Protein AF-A0A659UJ56-F1 (afdb_monomer_lite)

pLDDT: mean 73.43, std 8.82, range [48.53, 87.06]

Sequence (100 aa):
IGGNMLFLWVFGDNVEDALGHIRDLIFYFLCAIAGAAFQGLIAWDSQVPLIGASGAIAGVVVAYLILYPRVKVWVLAFARIPLRIPAFIPLILWVAFQVV

Radius of gyration: 14.53 Å; chains: 1; bounding box: 41×26×33 Å

Structure (mmCIF, N/CA/C/O backbone):
data_AF-A0A659UJ56-F1
#
_entry.id   AF-A0A659UJ56-F1
#
loop_
_atom_site.group_PDB
_atom_site.id
_atom_site.type_symbol
_atom_site.label_atom_id
_atom_site.label_alt_id
_atom_site.label_comp_id
_atom_site.label_asym_id
_atom_site.label_entity_id
_atom_site.label_seq_id
_atom_site.pdbx_PDB_ins_code
_atom_site.Cartn_x
_atom_site.Cartn_y
_atom_site.Cartn_z
_atom_site.occupancy
_atom_site.B_iso_or_equiv
_atom_site.auth_seq_id
_atom_site.auth_comp_id
_atom_site.auth_asym_id
_atom_site.auth_atom_id
_atom_site.pdbx_PDB_model_num
ATOM 1 N N . ILE A 1 1 ? -5.612 1.195 -16.390 1.00 48.53 1 ILE A N 1
ATOM 2 C CA . ILE A 1 1 ? -5.237 2.437 -15.661 1.00 48.53 1 ILE A CA 1
ATOM 3 C C . ILE A 1 1 ? -6.268 2.801 -14.581 1.00 48.53 1 ILE A C 1
ATOM 5 O O . ILE A 1 1 ? -5.860 2.977 -13.443 1.00 48.53 1 ILE A O 1
ATOM 9 N N . GLY A 1 2 ? -7.581 2.825 -14.864 1.00 60.44 2 GLY A N 1
ATOM 10 C CA . GLY A 1 2 ? -8.603 3.236 -13.875 1.00 60.44 2 GLY A CA 1
ATOM 11 C C . GLY A 1 2 ? -8.708 2.400 -12.586 1.00 60.44 2 GLY A C 1
ATOM 12 O O . GLY A 1 2 ? -8.994 2.957 -11.534 1.00 60.44 2 GLY A O 1
ATOM 13 N N . GLY A 1 3 ? -8.422 1.091 -12.629 1.00 63.78 3 GLY A N 1
ATOM 14 C CA . GLY A 1 3 ? -8.502 0.228 -11.439 1.00 63.78 3 GLY A CA 1
ATOM 15 C C . GLY A 1 3 ? -7.541 0.650 -10.324 1.00 63.78 3 GLY A C 1
ATOM 16 O O . GLY A 1 3 ? -7.954 0.815 -9.185 1.00 63.78 3 GLY A O 1
ATOM 17 N N . ASN A 1 4 ? -6.280 0.912 -10.667 1.00 66.81 4 ASN A N 1
ATOM 18 C CA . ASN A 1 4 ? -5.222 1.293 -9.726 1.00 66.81 4 ASN A CA 1
ATOM 19 C C . ASN A 1 4 ? -5.561 2.568 -8.938 1.00 66.81 4 ASN A C 1
ATOM 21 O O . ASN A 1 4 ? -5.379 2.622 -7.725 1.00 66.81 4 ASN A O 1
ATOM 25 N N . MET A 1 5 ? -6.093 3.580 -9.626 1.00 71.69 5 MET A N 1
ATOM 26 C CA . MET A 1 5 ? -6.484 4.839 -8.987 1.00 71.69 5 MET A CA 1
ATOM 27 C C . MET A 1 5 ? -7.722 4.672 -8.100 1.00 71.69 5 MET A C 1
ATOM 29 O O . MET A 1 5 ? -7.809 5.309 -7.057 1.00 71.69 5 MET A O 1
ATOM 33 N N . LEU A 1 6 ? -8.642 3.772 -8.466 1.00 72.00 6 LEU A N 1
ATOM 34 C CA . LEU A 1 6 ? -9.792 3.423 -7.632 1.00 72.00 6 LEU A CA 1
ATOM 35 C C . LEU A 1 6 ? -9.358 2.708 -6.343 1.00 72.00 6 LEU A C 1
ATOM 37 O O . LEU A 1 6 ? -9.903 2.995 -5.283 1.00 72.00 6 LEU A O 1
ATOM 41 N N . PHE A 1 7 ? -8.343 1.839 -6.403 1.00 72.00 7 PHE A N 1
ATOM 42 C CA . PHE A 1 7 ? -7.758 1.225 -5.206 1.00 72.00 7 PHE A CA 1
ATOM 43 C C . PHE A 1 7 ? -7.094 2.262 -4.292 1.00 72.00 7 PHE A C 1
ATOM 45 O O . PHE A 1 7 ? -7.347 2.247 -3.091 1.00 72.00 7 PHE A O 1
ATOM 52 N N . LEU A 1 8 ? -6.308 3.194 -4.840 1.00 74.75 8 LEU A N 1
ATOM 53 C CA . LEU A 1 8 ? -5.748 4.293 -4.042 1.00 74.75 8 LEU A CA 1
ATOM 54 C C . LEU A 1 8 ? -6.833 5.139 -3.386 1.00 74.75 8 LEU A C 1
ATOM 56 O O . LEU A 1 8 ? -6.715 5.471 -2.218 1.00 74.75 8 LEU A O 1
ATOM 60 N N . TRP A 1 9 ? -7.901 5.457 -4.111 1.00 73.44 9 TRP A N 1
ATOM 61 C CA . TRP A 1 9 ? -8.972 6.280 -3.563 1.00 73.44 9 TRP A CA 1
ATOM 62 C C . TRP A 1 9 ? -9.770 5.566 -2.460 1.00 73.44 9 TRP A C 1
ATOM 64 O O . TRP A 1 9 ? -10.138 6.189 -1.475 1.00 73.44 9 TRP A O 1
ATOM 74 N N . VAL A 1 10 ? -10.011 4.257 -2.596 1.00 74.25 10 VAL A N 1
ATOM 75 C CA . VAL A 1 10 ? -10.780 3.477 -1.607 1.00 74.25 10 VAL A CA 1
ATOM 76 C C . VAL A 1 10 ? -9.954 3.105 -0.374 1.00 74.25 10 VAL A C 1
ATOM 78 O O . VAL A 1 10 ? -10.494 3.062 0.728 1.00 74.25 10 VAL A O 1
ATOM 81 N N . PHE A 1 11 ? -8.673 2.774 -0.550 1.00 77.56 11 PHE A N 1
ATOM 82 C CA . PHE A 1 11 ? -7.834 2.236 0.527 1.00 77.56 11 PHE A CA 1
ATOM 83 C C . PHE A 1 11 ? -6.812 3.241 1.060 1.00 77.56 11 PHE A C 1
ATOM 85 O O . PHE A 1 11 ? -6.393 3.097 2.204 1.00 77.56 11 PHE A O 1
ATOM 92 N N . GLY A 1 12 ? -6.423 4.237 0.261 1.00 76.75 12 GLY A N 1
ATOM 93 C CA . GLY A 1 12 ? -5.418 5.238 0.619 1.00 76.75 12 GLY A CA 1
ATOM 94 C C . GLY A 1 12 ? -5.844 6.092 1.803 1.00 76.75 12 GLY A C 1
ATOM 95 O O . GLY A 1 12 ? -5.085 6.174 2.754 1.00 76.75 12 GLY A O 1
ATOM 96 N N . ASP A 1 13 ? -7.079 6.599 1.810 1.00 80.44 13 ASP A N 1
ATOM 97 C CA . ASP A 1 13 ? -7.618 7.427 2.906 1.00 80.44 13 ASP A CA 1
ATOM 98 C C . ASP A 1 13 ? -7.521 6.710 4.267 1.00 80.44 13 ASP A C 1
ATOM 100 O O . ASP A 1 13 ? -6.982 7.228 5.239 1.00 80.44 13 ASP A O 1
ATOM 104 N N . ASN A 1 14 ? -7.902 5.429 4.312 1.00 80.19 14 ASN A N 1
ATOM 105 C CA . ASN A 1 14 ? -7.803 4.622 5.529 1.00 80.19 14 ASN A CA 1
ATOM 106 C C . ASN A 1 14 ? -6.355 4.358 5.981 1.00 80.19 14 ASN A C 1
ATOM 108 O O . ASN A 1 14 ? -6.107 4.178 7.174 1.00 80.19 14 ASN A O 1
ATOM 112 N N . VAL A 1 15 ? -5.411 4.231 5.045 1.00 78.94 15 VAL A N 1
ATOM 113 C CA . VAL A 1 15 ? -3.988 4.029 5.369 1.00 78.94 15 VAL A CA 1
ATOM 114 C C . VAL A 1 15 ? -3.363 5.348 5.826 1.00 78.94 15 VAL A C 1
ATOM 116 O O . VAL A 1 15 ? -2.603 5.360 6.796 1.00 78.94 15 VAL A O 1
ATOM 119 N N . GLU A 1 16 ? -3.747 6.450 5.193 1.00 84.31 16 GLU A N 1
ATOM 120 C CA . GLU A 1 16 ? -3.337 7.809 5.513 1.00 84.31 16 GLU A CA 1
ATOM 121 C C . GLU A 1 16 ? -3.823 8.241 6.899 1.00 84.31 16 GLU A C 1
ATOM 123 O O . GLU A 1 16 ? -3.024 8.746 7.686 1.00 84.31 16 GLU A O 1
ATOM 128 N N . ASP A 1 17 ? -5.066 7.929 7.264 1.00 84.19 17 ASP A N 1
ATOM 129 C CA . ASP A 1 17 ? -5.598 8.144 8.615 1.00 84.19 17 ASP A CA 1
ATOM 130 C C . ASP A 1 17 ? -4.864 7.303 9.674 1.00 84.19 17 ASP A C 1
ATOM 132 O O . ASP A 1 17 ? -4.644 7.747 10.804 1.00 84.19 17 ASP A O 1
ATOM 136 N N . ALA A 1 18 ? -4.448 6.081 9.328 1.00 81.62 18 ALA A N 1
ATOM 137 C CA . ALA A 1 18 ? -3.763 5.180 10.254 1.00 81.62 18 ALA A CA 1
ATOM 138 C C . ALA A 1 18 ? -2.270 5.515 10.445 1.00 81.62 18 ALA A C 1
ATOM 140 O O . ALA A 1 18 ? -1.710 5.299 11.525 1.00 81.62 18 ALA A O 1
ATOM 141 N N . LEU A 1 19 ? -1.596 6.011 9.403 1.00 79.75 19 LEU A N 1
ATOM 142 C CA . LEU A 1 19 ? -0.171 6.355 9.428 1.00 79.75 19 LEU A CA 1
ATOM 143 C C . LEU A 1 19 ? 0.076 7.843 9.713 1.00 79.75 19 LEU A C 1
ATOM 145 O O . LEU A 1 19 ? 1.109 8.181 10.300 1.00 79.75 19 LEU A O 1
ATOM 149 N N . GLY A 1 20 ? -0.859 8.711 9.349 1.00 84.38 20 GLY A N 1
ATOM 150 C CA . GLY A 1 20 ? -0.718 10.161 9.281 1.00 84.38 20 GLY A CA 1
ATOM 151 C C . GLY A 1 20 ? -0.141 10.625 7.937 1.00 84.38 20 GLY A C 1
ATOM 152 O O . GLY A 1 20 ? 0.823 10.037 7.441 1.00 84.38 20 GLY A O 1
ATOM 153 N N . HIS A 1 21 ? -0.672 11.738 7.409 1.00 85.12 21 HIS A N 1
ATOM 154 C CA . HIS A 1 21 ? -0.357 12.337 6.097 1.00 85.12 21 HIS A CA 1
ATOM 155 C C . HIS A 1 21 ? 1.118 12.236 5.659 1.00 85.12 21 HIS A C 1
ATOM 157 O O . HIS A 1 21 ? 1.434 11.755 4.574 1.00 85.12 21 HIS A O 1
ATOM 163 N N . ILE A 1 22 ? 2.063 12.665 6.506 1.00 85.19 22 ILE A N 1
ATOM 164 C CA . ILE A 1 22 ? 3.491 12.691 6.133 1.00 85.19 22 ILE A CA 1
ATOM 165 C C . ILE A 1 22 ? 4.090 11.282 6.047 1.00 85.19 22 ILE A C 1
ATOM 167 O O . ILE A 1 22 ? 4.924 11.006 5.183 1.00 85.19 22 ILE A O 1
ATOM 171 N N . ARG A 1 23 ? 3.687 10.380 6.946 1.00 85.06 23 ARG A N 1
ATOM 172 C CA . ARG A 1 23 ? 4.209 9.009 6.981 1.00 85.06 23 ARG A CA 1
ATOM 173 C C . ARG A 1 23 ? 3.644 8.181 5.839 1.00 85.06 23 ARG A C 1
ATOM 175 O O . ARG A 1 23 ? 4.395 7.382 5.290 1.00 85.06 23 ARG A O 1
ATOM 182 N N . ASP A 1 24 ? 2.385 8.403 5.469 1.00 83.75 24 ASP A N 1
ATOM 183 C CA . ASP A 1 24 ? 1.781 7.777 4.293 1.00 83.75 24 ASP A CA 1
ATOM 184 C C . ASP A 1 24 ? 2.499 8.191 3.004 1.00 83.75 24 ASP A C 1
ATOM 186 O O . ASP A 1 24 ? 2.930 7.332 2.239 1.00 83.75 24 ASP A O 1
ATOM 190 N N . LEU A 1 25 ? 2.785 9.487 2.828 1.00 84.88 25 LEU A N 1
ATOM 191 C CA . LEU A 1 25 ? 3.532 9.968 1.665 1.00 84.88 25 LEU A CA 1
ATOM 192 C C . LEU A 1 25 ? 4.929 9.329 1.565 1.00 84.88 25 LEU A C 1
ATOM 194 O O . LEU A 1 25 ? 5.333 8.860 0.499 1.00 84.88 25 LEU A O 1
ATOM 198 N N . ILE A 1 26 ? 5.674 9.278 2.677 1.00 87.06 26 ILE A N 1
ATOM 199 C CA . ILE A 1 26 ? 6.993 8.626 2.719 1.00 87.06 26 ILE A CA 1
ATOM 200 C C . ILE A 1 26 ? 6.859 7.131 2.413 1.00 87.06 26 ILE A C 1
ATOM 202 O O . ILE A 1 26 ? 7.645 6.588 1.636 1.00 87.06 26 ILE A O 1
ATOM 206 N N . PHE A 1 27 ? 5.862 6.467 2.996 1.00 85.06 27 PHE A N 1
ATOM 207 C CA . PHE A 1 27 ? 5.588 5.055 2.767 1.00 85.06 27 PHE A CA 1
ATOM 208 C C . PHE A 1 27 ? 5.266 4.771 1.293 1.00 85.06 27 PHE A C 1
ATOM 210 O O . PHE A 1 27 ? 5.848 3.859 0.705 1.00 85.06 27 PHE A O 1
ATOM 217 N N . TYR A 1 28 ? 4.437 5.603 0.663 1.00 85.00 28 TYR A N 1
ATOM 218 C CA . TYR A 1 28 ? 4.106 5.521 -0.755 1.00 85.00 28 TYR A CA 1
ATOM 219 C C . TYR A 1 28 ? 5.356 5.608 -1.640 1.00 85.00 28 TYR A C 1
ATOM 221 O O . TYR A 1 28 ? 5.556 4.766 -2.520 1.00 85.00 28 TYR A O 1
ATOM 229 N N . PHE A 1 29 ? 6.244 6.575 -1.379 1.00 83.88 29 PHE A N 1
ATOM 230 C CA . PHE A 1 29 ? 7.508 6.703 -2.111 1.00 83.88 29 PHE A CA 1
ATOM 231 C C . PHE A 1 29 ? 8.445 5.514 -1.883 1.00 83.88 29 PHE A C 1
ATOM 233 O O . PHE A 1 29 ? 9.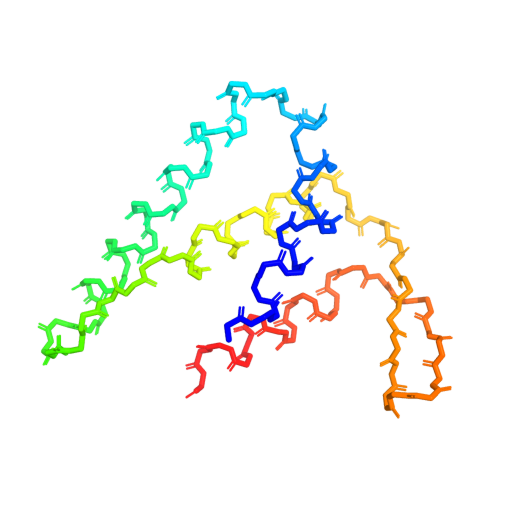054 5.028 -2.836 1.00 83.88 29 PHE A O 1
ATOM 240 N N . LEU A 1 30 ? 8.542 5.005 -0.653 1.00 85.62 30 LEU A N 1
ATOM 241 C CA . LEU A 1 30 ? 9.342 3.816 -0.354 1.00 85.62 30 LEU A CA 1
ATOM 242 C C . LEU A 1 30 ? 8.820 2.583 -1.097 1.00 85.62 30 LEU A C 1
ATOM 244 O O . LEU A 1 30 ? 9.615 1.845 -1.678 1.00 85.62 30 LEU A O 1
ATOM 248 N N . CYS A 1 31 ? 7.502 2.382 -1.147 1.00 84.00 31 CYS A N 1
ATOM 249 C CA . CYS A 1 31 ? 6.894 1.299 -1.916 1.00 84.00 31 CYS A CA 1
ATOM 250 C C . CYS A 1 31 ? 7.113 1.466 -3.426 1.00 84.00 31 CYS A C 1
ATOM 252 O O . CYS A 1 31 ? 7.386 0.477 -4.108 1.00 84.00 31 CYS A O 1
ATOM 254 N N . ALA A 1 32 ? 7.057 2.694 -3.951 1.00 82.69 32 ALA A N 1
ATOM 255 C CA . ALA A 1 32 ? 7.372 2.975 -5.351 1.00 82.69 32 ALA A CA 1
ATOM 256 C C . ALA A 1 32 ? 8.824 2.593 -5.696 1.00 82.69 32 ALA A C 1
ATOM 258 O O . ALA A 1 32 ? 9.067 1.894 -6.681 1.00 82.69 32 ALA A O 1
ATOM 259 N N . ILE A 1 33 ? 9.782 3.000 -4.855 1.00 82.56 33 ILE A N 1
ATOM 260 C CA . ILE A 1 33 ? 11.211 2.700 -5.027 1.00 82.56 33 ILE A CA 1
ATOM 261 C C . ILE A 1 33 ? 11.469 1.196 -4.902 1.00 82.56 33 ILE A C 1
ATOM 263 O O . ILE A 1 33 ? 12.161 0.623 -5.741 1.00 82.56 33 ILE A O 1
ATOM 267 N N . ALA A 1 34 ? 10.890 0.540 -3.893 1.00 81.31 34 ALA A N 1
ATOM 268 C CA . ALA A 1 34 ? 11.035 -0.898 -3.688 1.00 81.31 34 ALA A CA 1
ATOM 269 C C . ALA A 1 34 ? 10.458 -1.703 -4.864 1.00 81.31 34 ALA A C 1
ATOM 271 O O . ALA A 1 34 ? 11.097 -2.640 -5.336 1.00 81.31 34 ALA A O 1
ATOM 272 N N . GLY A 1 35 ? 9.288 -1.309 -5.380 1.00 77.50 35 GLY A N 1
ATOM 273 C CA . GLY A 1 35 ? 8.680 -1.930 -6.555 1.00 77.50 35 GLY A CA 1
ATOM 274 C C . GLY A 1 35 ? 9.531 -1.755 -7.814 1.00 77.50 35 GLY A C 1
ATOM 275 O O . GLY A 1 35 ? 9.753 -2.721 -8.544 1.00 77.50 35 GLY A O 1
ATOM 276 N N . ALA A 1 36 ? 10.070 -0.553 -8.039 1.00 76.44 36 ALA A N 1
ATOM 277 C CA . ALA A 1 36 ? 10.971 -0.287 -9.158 1.00 76.44 36 ALA A CA 1
ATOM 278 C C . ALA A 1 36 ? 12.279 -1.091 -9.058 1.00 76.44 36 ALA A C 1
ATOM 280 O O . ALA A 1 36 ? 12.723 -1.667 -10.051 1.00 76.44 36 ALA A O 1
ATOM 281 N N . ALA A 1 37 ? 12.865 -1.189 -7.862 1.00 77.38 37 ALA A N 1
ATOM 282 C CA . ALA A 1 37 ? 14.066 -1.985 -7.618 1.00 77.38 37 ALA A CA 1
ATOM 283 C C . ALA A 1 37 ? 13.814 -3.487 -7.830 1.00 77.38 37 ALA A C 1
ATOM 285 O O . ALA A 1 37 ? 14.610 -4.158 -8.482 1.00 77.38 37 ALA A O 1
ATOM 286 N N . PHE A 1 38 ? 12.692 -4.014 -7.332 1.00 76.25 38 PHE A N 1
ATOM 287 C CA . PHE A 1 38 ? 12.323 -5.423 -7.493 1.00 76.25 38 PHE A CA 1
ATOM 288 C C . PHE A 1 38 ? 12.091 -5.792 -8.963 1.00 76.25 38 PHE A C 1
ATOM 290 O O . PHE A 1 38 ? 12.605 -6.807 -9.431 1.00 76.25 38 PHE A O 1
ATOM 297 N N . GLN A 1 39 ? 11.401 -4.932 -9.722 1.00 72.50 39 GLN A N 1
ATOM 298 C CA . GLN A 1 39 ? 11.259 -5.105 -11.169 1.00 72.50 39 GLN A CA 1
ATOM 299 C C . GLN A 1 39 ? 12.620 -5.069 -11.871 1.00 72.50 39 GLN A C 1
ATOM 301 O O . GLN A 1 39 ? 12.893 -5.926 -12.707 1.00 72.50 39 GLN A O 1
ATOM 306 N N . GLY A 1 40 ? 13.474 -4.102 -11.522 1.00 71.12 40 GLY A N 1
ATOM 307 C CA . GLY A 1 40 ? 14.811 -3.970 -12.096 1.00 71.12 40 GLY A CA 1
ATOM 308 C C . GLY A 1 40 ? 15.687 -5.199 -11.856 1.00 71.12 40 GLY A C 1
ATOM 309 O O . GLY A 1 40 ? 16.506 -5.517 -12.703 1.00 71.12 40 GLY A O 1
ATOM 310 N N . LEU A 1 41 ? 15.488 -5.925 -10.751 1.00 72.88 41 LEU A N 1
ATOM 311 C CA . LEU A 1 41 ? 16.199 -7.173 -10.457 1.00 72.88 4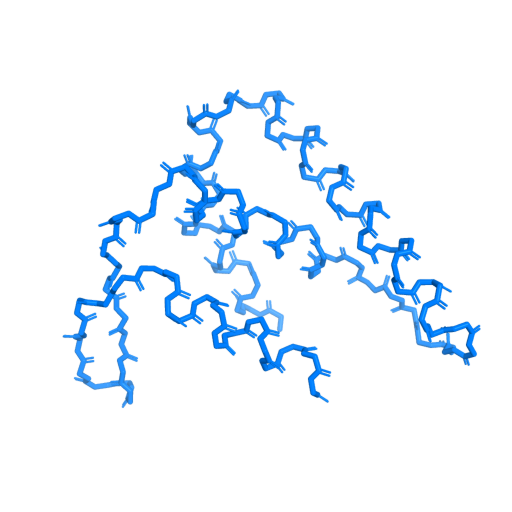1 LEU A CA 1
ATOM 312 C C . LEU A 1 41 ? 15.645 -8.386 -11.221 1.00 72.88 41 LEU A C 1
ATOM 314 O O . LEU A 1 41 ? 16.423 -9.247 -11.621 1.00 72.88 41 LEU A O 1
ATOM 318 N N . ILE A 1 42 ? 14.327 -8.470 -11.416 1.00 71.19 42 ILE A N 1
ATOM 319 C CA . ILE A 1 42 ? 13.671 -9.633 -12.043 1.00 71.19 42 ILE A CA 1
ATOM 320 C C . ILE A 1 42 ? 13.640 -9.533 -13.571 1.00 71.19 42 ILE A C 1
ATOM 322 O O . ILE A 1 42 ? 13.756 -10.545 -14.257 1.00 71.19 42 ILE A O 1
ATOM 326 N N . ALA A 1 43 ? 13.496 -8.326 -14.114 1.00 66.12 43 ALA A N 1
ATOM 327 C CA . ALA A 1 43 ? 13.326 -8.070 -15.540 1.00 66.12 43 ALA A CA 1
ATOM 328 C C . ALA A 1 43 ? 14.460 -7.185 -16.083 1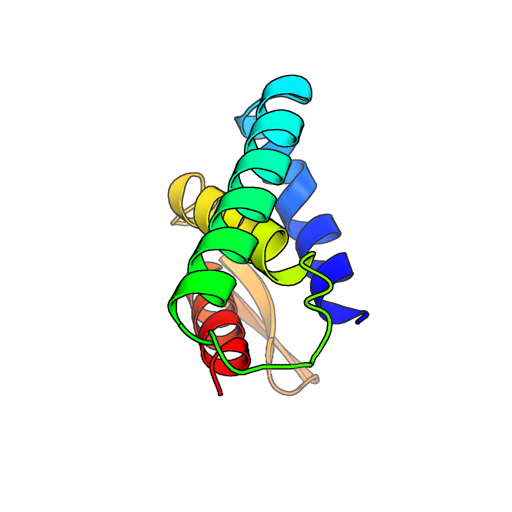.00 66.12 43 ALA A C 1
ATOM 330 O O . ALA A 1 43 ? 14.211 -6.115 -16.634 1.00 66.12 43 ALA A O 1
ATOM 331 N N . TRP A 1 44 ? 15.706 -7.650 -15.927 1.00 59.28 44 TRP A N 1
ATOM 332 C CA . TRP A 1 44 ? 16.925 -6.941 -16.357 1.00 59.28 44 TRP A CA 1
ATOM 333 C C . TRP A 1 44 ? 16.959 -6.595 -17.860 1.00 59.28 44 TRP A C 1
ATOM 335 O O . TRP A 1 44 ? 17.595 -5.620 -18.243 1.00 59.28 44 TRP A O 1
ATOM 345 N N . ASP A 1 45 ? 16.273 -7.378 -18.702 1.00 62.03 45 ASP A N 1
ATOM 346 C CA . ASP A 1 45 ? 16.295 -7.266 -20.174 1.00 62.03 45 ASP A CA 1
ATOM 347 C C . ASP A 1 45 ? 15.047 -6.569 -20.765 1.00 62.03 45 ASP A C 1
ATOM 349 O O . ASP A 1 45 ? 14.866 -6.477 -21.978 1.00 62.03 45 ASP A O 1
ATOM 353 N N . SER A 1 46 ? 14.138 -6.070 -19.921 1.00 54.31 46 SER A N 1
ATOM 354 C CA . SER A 1 46 ? 12.902 -5.442 -20.398 1.00 54.31 46 SER A CA 1
ATOM 355 C C . SER A 1 46 ? 13.139 -3.991 -20.828 1.00 54.31 46 SER A C 1
ATOM 357 O O . SER A 1 46 ? 13.398 -3.121 -20.000 1.00 54.31 46 SER A O 1
ATOM 359 N N . GLN A 1 47 ? 12.974 -3.696 -22.122 1.00 57.59 47 GLN A N 1
ATOM 360 C CA . GLN A 1 47 ? 12.986 -2.323 -22.662 1.00 57.59 47 GLN A CA 1
ATOM 361 C C . GLN A 1 47 ? 11.673 -1.552 -22.434 1.00 57.59 47 GLN A C 1
ATOM 363 O O . GLN A 1 47 ? 11.502 -0.440 -22.938 1.00 57.59 47 GLN A O 1
ATOM 368 N N . VAL A 1 48 ? 10.719 -2.128 -21.698 1.00 57.53 48 VAL A N 1
ATOM 369 C CA . VAL A 1 48 ? 9.443 -1.468 -21.414 1.00 57.53 48 VAL A CA 1
ATOM 370 C C . VAL A 1 48 ? 9.648 -0.470 -20.271 1.00 57.53 48 VAL A C 1
ATOM 372 O O . VAL A 1 48 ? 10.003 -0.891 -19.168 1.00 57.53 48 VAL A O 1
ATOM 375 N N . PRO A 1 49 ? 9.412 0.841 -20.482 1.00 53.69 49 PRO A N 1
ATOM 376 C CA . PRO A 1 49 ? 9.523 1.822 -19.414 1.00 53.69 49 PRO A CA 1
ATOM 377 C C . PRO A 1 49 ? 8.522 1.486 -18.308 1.00 53.69 49 PRO A C 1
ATOM 379 O O . PRO A 1 49 ? 7.305 1.531 -18.502 1.00 53.69 49 PRO A O 1
ATOM 382 N N . LEU A 1 50 ? 9.045 1.131 -17.135 1.00 56.22 50 LEU A N 1
ATOM 383 C CA . LEU A 1 50 ? 8.231 0.834 -15.968 1.00 56.22 50 LEU A CA 1
ATOM 384 C C . LEU A 1 50 ? 7.626 2.137 -15.432 1.00 56.22 50 LEU A C 1
ATOM 386 O O . LEU A 1 50 ? 8.274 2.905 -14.723 1.00 56.22 50 LEU A O 1
ATOM 390 N N . ILE A 1 51 ? 6.354 2.380 -15.738 1.00 56.22 51 ILE A N 1
ATOM 391 C CA . ILE A 1 51 ? 5.570 3.443 -15.101 1.00 56.22 51 ILE A CA 1
ATOM 392 C C . ILE A 1 51 ? 5.112 2.904 -13.733 1.00 56.22 51 ILE A C 1
ATOM 394 O O . ILE A 1 51 ? 4.042 2.314 -13.590 1.00 56.22 51 ILE A O 1
ATOM 398 N N . GLY A 1 52 ? 5.986 3.052 -12.732 1.00 55.94 52 GLY A N 1
ATOM 399 C CA . GLY A 1 52 ? 5.962 2.381 -11.422 1.00 55.94 52 GLY A CA 1
ATOM 400 C C . GLY A 1 52 ? 4.883 2.809 -10.419 1.00 55.94 52 GLY A C 1
ATOM 401 O O . GLY A 1 52 ? 5.119 2.754 -9.216 1.00 55.94 52 GLY A O 1
ATOM 402 N N . ALA A 1 53 ? 3.693 3.213 -10.868 1.00 61.66 53 ALA A N 1
ATOM 403 C CA . ALA A 1 53 ? 2.582 3.471 -9.950 1.00 61.66 53 ALA A CA 1
ATOM 404 C C . ALA A 1 53 ? 2.041 2.169 -9.324 1.00 61.66 53 ALA A C 1
ATOM 406 O O . ALA A 1 53 ? 1.654 2.154 -8.162 1.00 61.66 53 ALA A O 1
ATOM 407 N N . SER A 1 54 ? 2.033 1.053 -10.063 1.00 67.69 54 SER A N 1
ATOM 408 C CA . SER A 1 54 ? 1.455 -0.218 -9.593 1.00 67.69 54 SER A CA 1
ATOM 409 C C . SER A 1 54 ? 2.147 -0.785 -8.348 1.00 67.69 54 SER A C 1
ATOM 411 O O . SER A 1 54 ? 1.459 -1.298 -7.467 1.00 67.69 54 SER A O 1
ATOM 413 N N . GLY A 1 55 ? 3.473 -0.644 -8.234 1.00 69.31 55 GLY A N 1
ATOM 414 C CA . GLY A 1 55 ? 4.240 -1.102 -7.069 1.00 69.31 55 GLY A CA 1
ATOM 415 C C . GLY A 1 55 ? 3.938 -0.306 -5.797 1.00 69.31 55 GLY A C 1
ATOM 416 O O . GLY A 1 55 ? 3.753 -0.890 -4.730 1.00 69.31 55 GLY A O 1
ATOM 417 N N . ALA A 1 56 ? 3.793 1.016 -5.919 1.00 75.94 56 ALA A N 1
ATOM 418 C CA . ALA A 1 56 ? 3.402 1.873 -4.801 1.00 75.94 56 ALA A CA 1
ATOM 419 C C . ALA A 1 56 ? 2.006 1.500 -4.270 1.00 75.94 56 ALA A C 1
ATOM 421 O O . ALA A 1 56 ? 1.800 1.348 -3.069 1.00 75.94 56 ALA A O 1
ATOM 422 N N . ILE A 1 57 ? 1.066 1.259 -5.187 1.00 75.75 57 ILE A N 1
ATOM 423 C CA . ILE A 1 57 ? -0.329 0.924 -4.874 1.00 75.75 57 ILE A CA 1
ATOM 424 C C . ILE A 1 57 ? -0.435 -0.457 -4.235 1.00 75.75 57 ILE A C 1
ATOM 426 O O . ILE A 1 57 ? -1.149 -0.613 -3.249 1.00 75.75 57 ILE A O 1
ATOM 430 N N . ALA A 1 58 ? 0.305 -1.445 -4.746 1.00 76.19 58 ALA A N 1
ATOM 431 C CA . ALA A 1 58 ? 0.399 -2.759 -4.117 1.00 76.19 58 ALA A CA 1
ATOM 432 C C . ALA A 1 58 ? 0.951 -2.659 -2.681 1.00 76.19 58 ALA A C 1
ATOM 434 O O . ALA A 1 58 ? 0.456 -3.339 -1.785 1.00 76.19 58 ALA A O 1
ATOM 435 N N . GLY A 1 59 ? 1.914 -1.763 -2.442 1.00 79.69 59 GLY A N 1
ATOM 436 C CA . GLY A 1 59 ? 2.427 -1.455 -1.107 1.00 79.69 59 GLY A CA 1
ATOM 437 C C . GLY A 1 59 ? 1.365 -0.898 -0.155 1.00 79.69 59 GLY A C 1
ATOM 438 O O . GLY A 1 59 ? 1.184 -1.433 0.939 1.00 79.69 59 GLY A O 1
ATOM 439 N N . VAL A 1 60 ? 0.609 0.119 -0.586 1.00 81.31 60 VAL A N 1
ATOM 440 C CA . VAL A 1 60 ? -0.511 0.707 0.184 1.00 81.31 60 VAL A CA 1
ATOM 441 C C . VAL A 1 60 ? -1.590 -0.334 0.480 1.00 81.31 60 VAL A C 1
ATOM 443 O O . VAL A 1 60 ? -2.070 -0.447 1.605 1.00 81.31 60 VAL A O 1
ATOM 446 N N . VAL A 1 61 ? -1.919 -1.165 -0.506 1.00 79.12 61 VAL A N 1
ATOM 447 C CA . VAL A 1 61 ? -2.837 -2.299 -0.365 1.00 79.12 61 VAL A CA 1
ATOM 448 C C . VAL A 1 61 ? -2.374 -3.272 0.721 1.00 79.12 61 VAL A C 1
ATOM 450 O O . VAL A 1 61 ? -3.166 -3.665 1.576 1.00 79.12 61 VAL A O 1
ATOM 453 N N . VAL A 1 62 ? -1.099 -3.663 0.719 1.00 80.12 62 VAL A N 1
ATOM 454 C CA . VAL A 1 62 ? -0.550 -4.569 1.736 1.00 80.12 62 VAL A CA 1
ATOM 455 C C . VAL A 1 62 ? -0.569 -3.910 3.117 1.00 80.12 62 VAL A C 1
ATOM 457 O O . VAL A 1 62 ? -0.950 -4.561 4.090 1.00 80.12 62 VAL A O 1
ATOM 460 N N . ALA A 1 63 ? -0.239 -2.619 3.209 1.00 81.94 63 ALA A N 1
ATOM 461 C CA . ALA A 1 63 ? -0.314 -1.863 4.459 1.00 81.94 63 ALA A CA 1
ATOM 462 C C . ALA A 1 63 ? -1.738 -1.859 5.030 1.00 81.94 63 ALA A C 1
ATOM 464 O O . ALA A 1 63 ? -1.935 -2.152 6.210 1.00 81.94 63 ALA A O 1
ATOM 465 N N . TYR A 1 64 ? -2.737 -1.629 4.175 1.00 81.50 64 TYR A N 1
ATOM 466 C CA . TYR A 1 64 ? -4.146 -1.702 4.542 1.00 81.50 64 TYR A CA 1
ATOM 467 C C . TYR A 1 64 ? -4.528 -3.082 5.089 1.00 81.50 64 TYR A C 1
ATOM 469 O O . TYR A 1 64 ? -5.221 -3.173 6.099 1.00 81.50 64 TYR A O 1
ATOM 477 N N . LEU A 1 65 ? -4.060 -4.170 4.466 1.00 76.88 65 LEU A N 1
ATOM 478 C CA . LEU A 1 65 ? -4.347 -5.530 4.936 1.00 76.88 65 LEU A CA 1
ATOM 479 C C . LEU A 1 65 ? -3.729 -5.837 6.303 1.00 76.88 65 LEU A C 1
ATOM 481 O O . LEU A 1 65 ? -4.339 -6.560 7.092 1.00 76.88 65 LEU A O 1
ATOM 485 N N . ILE A 1 66 ? -2.551 -5.284 6.590 1.00 79.44 66 ILE A N 1
ATOM 486 C CA . ILE A 1 66 ? -1.885 -5.425 7.891 1.00 79.44 66 ILE A CA 1
ATOM 487 C C . ILE A 1 66 ? -2.617 -4.611 8.966 1.00 79.44 66 ILE A C 1
ATOM 489 O O . ILE A 1 66 ? -2.815 -5.105 10.075 1.00 79.44 66 ILE A O 1
ATOM 493 N N . LEU A 1 67 ? -3.044 -3.389 8.639 1.00 79.69 67 LEU A N 1
ATOM 494 C CA . LEU A 1 67 ? -3.750 -2.491 9.558 1.00 79.69 67 LEU A CA 1
ATOM 495 C C . LEU A 1 67 ? -5.194 -2.942 9.828 1.00 79.69 67 LEU A C 1
ATOM 497 O O . LEU A 1 67 ? -5.671 -2.873 10.960 1.00 79.69 67 LEU A O 1
ATOM 501 N N . TYR A 1 68 ? -5.883 -3.451 8.805 1.00 78.44 68 TYR A N 1
ATOM 502 C CA . TYR A 1 68 ? -7.312 -3.767 8.835 1.00 78.44 68 TYR A CA 1
ATOM 503 C C . TYR A 1 68 ? -7.635 -5.199 8.362 1.00 78.44 68 TYR A C 1
ATOM 505 O O . TYR A 1 68 ? -8.494 -5.398 7.496 1.00 78.44 68 TYR A O 1
ATOM 513 N N . PRO A 1 69 ? -7.054 -6.247 8.978 1.00 70.25 69 PRO A N 1
ATOM 514 C CA . PRO A 1 69 ? -7.179 -7.630 8.503 1.00 70.25 69 PRO A CA 1
ATOM 515 C C . PRO A 1 69 ? -8.606 -8.195 8.583 1.00 70.25 69 PRO A C 1
ATOM 517 O O . PRO A 1 69 ? -8.931 -9.184 7.925 1.00 70.25 69 PRO A O 1
ATOM 520 N N . ARG A 1 70 ? -9.480 -7.591 9.399 1.00 72.38 70 ARG A N 1
ATOM 521 C CA . ARG A 1 70 ? -10.870 -8.038 9.604 1.00 72.38 70 ARG A CA 1
ATOM 522 C C . ARG A 1 70 ? -11.913 -7.170 8.901 1.00 72.38 70 ARG A C 1
ATOM 524 O O . ARG A 1 70 ? -13.106 -7.451 9.038 1.00 72.38 70 ARG A O 1
ATOM 531 N N . VAL A 1 71 ? -11.505 -6.133 8.167 1.00 76.75 71 VAL A N 1
ATOM 532 C CA . VAL A 1 71 ? -12.458 -5.268 7.466 1.00 76.75 71 VAL A CA 1
ATOM 533 C C . VAL A 1 71 ? -13.056 -6.010 6.271 1.00 76.75 71 VAL A C 1
ATOM 535 O O . VAL A 1 71 ? -12.363 -6.618 5.452 1.00 76.75 71 VAL A O 1
ATOM 538 N N . LYS A 1 72 ? -14.389 -5.985 6.204 1.00 76.12 72 LYS A N 1
ATOM 539 C CA . LYS A 1 72 ? -15.167 -6.531 5.093 1.00 76.12 72 LYS A CA 1
ATOM 540 C C . LYS A 1 72 ? -15.490 -5.388 4.147 1.00 76.12 72 LYS A C 1
ATOM 542 O O . LYS A 1 72 ? -16.142 -4.430 4.555 1.00 76.12 72 LYS A O 1
ATOM 547 N N . VAL A 1 73 ? -15.064 -5.511 2.899 1.00 72.69 73 VAL A N 1
ATOM 548 C CA . VAL A 1 73 ? -15.426 -4.575 1.833 1.00 72.69 73 VAL A CA 1
ATOM 549 C C . VAL A 1 73 ? -16.576 -5.147 1.029 1.00 72.69 73 VAL A C 1
ATOM 551 O O . VAL A 1 73 ? -16.726 -6.361 0.864 1.00 72.69 73 VAL A O 1
ATOM 554 N N . TRP A 1 74 ? -17.409 -4.243 0.535 1.00 72.12 74 TRP A N 1
ATOM 555 C CA . TRP A 1 74 ? -18.421 -4.586 -0.443 1.00 72.12 74 TRP A CA 1
ATOM 556 C C . TRP A 1 74 ? -17.754 -4.761 -1.796 1.00 72.12 74 TRP A C 1
ATOM 558 O O . TRP A 1 74 ? -17.257 -3.805 -2.385 1.00 72.12 74 TRP A O 1
ATOM 568 N N . VAL A 1 75 ? -17.750 -5.996 -2.281 1.00 71.38 75 VAL A N 1
ATOM 569 C CA . VAL A 1 75 ? -17.253 -6.328 -3.611 1.00 71.38 75 VAL A CA 1
ATOM 570 C C . VAL A 1 75 ? -18.435 -6.714 -4.477 1.00 71.38 75 VAL A C 1
ATOM 572 O O . VAL A 1 75 ? -19.262 -7.545 -4.102 1.00 71.38 75 VAL A O 1
ATOM 575 N N . LEU A 1 76 ? -18.508 -6.107 -5.656 1.00 71.12 76 LEU A N 1
ATOM 576 C CA . LEU A 1 76 ? -19.478 -6.466 -6.679 1.00 71.12 76 LEU A CA 1
ATOM 577 C C . LEU A 1 76 ? -18.959 -7.687 -7.446 1.00 71.12 76 LEU A C 1
ATOM 579 O O . LEU A 1 76 ? -18.254 -7.571 -8.447 1.00 71.12 76 LEU A O 1
ATOM 583 N N . ALA A 1 77 ? -19.296 -8.879 -6.958 1.00 65.38 77 ALA A N 1
ATOM 584 C CA . ALA A 1 77 ? -19.003 -10.117 -7.664 1.00 65.38 77 ALA A CA 1
ATOM 585 C C . ALA A 1 77 ? -19.895 -10.224 -8.913 1.00 65.38 77 ALA A C 1
ATOM 587 O O . ALA A 1 77 ? -21.100 -9.950 -8.861 1.00 65.38 77 ALA A O 1
ATOM 588 N N . PHE A 1 78 ? -19.297 -10.602 -10.050 1.00 64.38 78 PHE A N 1
ATOM 589 C CA . PHE A 1 78 ? -19.988 -10.752 -11.341 1.00 64.38 78 PHE A CA 1
ATOM 590 C C . PHE A 1 78 ? -20.774 -9.508 -11.802 1.00 64.38 78 PHE A C 1
ATOM 592 O O . PHE A 1 78 ? -21.777 -9.634 -12.500 1.00 64.38 78 PHE A O 1
ATOM 599 N N . ALA A 1 79 ? -20.355 -8.305 -11.384 1.00 62.62 79 ALA A N 1
ATOM 600 C CA . ALA A 1 79 ? -21.037 -7.037 -11.676 1.00 62.62 79 ALA A CA 1
ATOM 601 C C . ALA A 1 79 ? -22.534 -6.996 -11.284 1.00 62.62 79 ALA A C 1
ATOM 603 O O . ALA A 1 79 ? -23.265 -6.108 -11.722 1.00 62.62 79 ALA A O 1
ATOM 604 N N . ARG A 1 80 ? -23.006 -7.939 -10.450 1.00 65.31 80 ARG A N 1
ATOM 605 C CA . ARG A 1 80 ? -24.433 -8.067 -10.120 1.00 65.31 80 ARG A CA 1
ATOM 606 C C . ARG A 1 80 ? -24.736 -8.472 -8.683 1.00 65.31 80 ARG A C 1
ATOM 608 O O . ARG A 1 80 ? -25.823 -8.169 -8.204 1.00 65.31 80 ARG A O 1
ATOM 615 N N . ILE A 1 81 ? -23.802 -9.123 -7.990 1.00 77.50 81 ILE A N 1
ATOM 616 C CA . ILE A 1 81 ? -24.022 -9.638 -6.636 1.00 77.50 81 ILE A CA 1
ATOM 617 C C . ILE A 1 81 ? -23.106 -8.883 -5.663 1.00 77.50 81 ILE A C 1
ATOM 619 O O . ILE A 1 81 ? -21.891 -9.097 -5.682 1.00 77.50 81 ILE A O 1
ATOM 623 N N . PRO A 1 82 ? -23.647 -7.998 -4.807 1.00 75.44 82 PRO A N 1
ATOM 624 C CA . PRO A 1 82 ? -22.859 -7.344 -3.774 1.00 75.44 82 PRO A CA 1
ATOM 625 C C . PRO A 1 82 ? -22.567 -8.352 -2.653 1.00 75.44 82 PRO A C 1
ATOM 627 O O . PRO A 1 82 ? -23.457 -8.749 -1.901 1.00 75.44 82 PRO A O 1
ATOM 630 N N . LEU A 1 83 ? -21.311 -8.784 -2.542 1.00 76.00 83 LEU A N 1
ATOM 631 C CA . LEU A 1 83 ? -20.841 -9.694 -1.500 1.00 76.00 83 LEU A CA 1
ATOM 632 C C . LEU A 1 83 ? -19.957 -8.942 -0.505 1.00 76.00 83 LEU A C 1
ATOM 634 O O . LEU A 1 83 ? -19.076 -8.169 -0.878 1.00 76.00 83 LEU A O 1
ATOM 638 N N . ARG A 1 84 ? -20.182 -9.199 0.787 1.00 74.94 84 ARG A N 1
ATOM 639 C CA . ARG A 1 84 ? -19.324 -8.710 1.873 1.00 74.94 84 ARG A CA 1
ATOM 640 C C . ARG A 1 84 ? -18.214 -9.720 2.110 1.00 74.94 84 ARG A C 1
ATOM 642 O O . ARG A 1 84 ? -18.372 -10.626 2.930 1.00 74.94 84 ARG A O 1
ATOM 649 N N . ILE A 1 85 ? -17.112 -9.573 1.390 1.00 76.62 85 ILE A N 1
ATOM 650 C CA . ILE A 1 85 ? -15.940 -10.431 1.564 1.00 76.62 85 ILE A CA 1
ATOM 651 C C . ILE A 1 85 ? -14.826 -9.678 2.302 1.00 76.62 85 ILE A C 1
ATOM 653 O O . ILE A 1 85 ? -14.733 -8.452 2.199 1.00 76.62 85 ILE A O 1
ATOM 657 N N . PRO A 1 86 ? -14.004 -10.383 3.099 1.00 78.06 86 PRO A N 1
ATOM 658 C CA . PRO A 1 86 ? -12.811 -9.795 3.697 1.00 78.06 86 PRO A CA 1
ATOM 659 C C . PRO A 1 86 ? -11.939 -9.140 2.624 1.00 78.06 86 PRO A C 1
ATOM 661 O O . PRO A 1 86 ? -11.722 -9.750 1.578 1.00 78.06 86 PRO A O 1
ATOM 664 N N . ALA A 1 87 ? -11.419 -7.939 2.893 1.00 72.44 87 ALA A N 1
ATO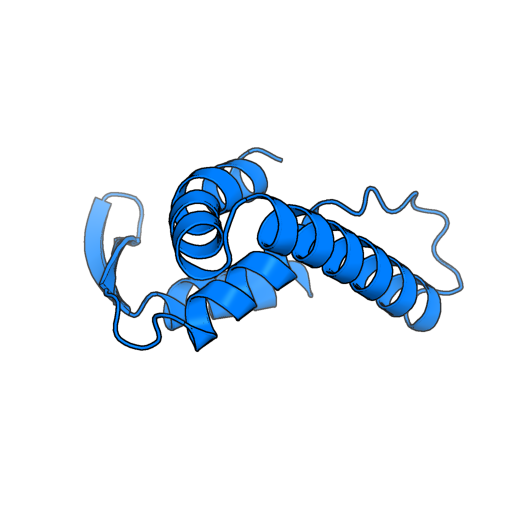M 665 C CA . ALA A 1 87 ? -10.639 -7.159 1.927 1.00 72.44 87 ALA A CA 1
ATOM 666 C C . ALA A 1 87 ? -9.443 -7.923 1.344 1.00 72.44 87 ALA A C 1
ATOM 668 O O . ALA A 1 87 ? -9.133 -7.781 0.166 1.00 72.44 87 ALA A O 1
ATOM 669 N N . PHE A 1 88 ? -8.817 -8.801 2.127 1.00 70.19 88 PHE A N 1
ATOM 670 C CA . PHE A 1 88 ? -7.643 -9.548 1.677 1.00 70.19 88 PHE A CA 1
ATOM 671 C C . PHE A 1 88 ? -7.916 -10.467 0.478 1.00 70.19 88 PHE A C 1
ATOM 673 O O . PHE A 1 88 ? -7.035 -10.638 -0.354 1.00 70.19 88 PHE A O 1
ATOM 680 N N . ILE A 1 89 ? -9.123 -11.027 0.343 1.00 76.19 89 ILE A N 1
ATOM 681 C CA . ILE A 1 89 ? -9.448 -11.974 -0.736 1.00 76.19 89 ILE A CA 1
ATOM 682 C C . ILE A 1 89 ? -9.390 -11.313 -2.124 1.00 76.19 89 ILE A C 1
ATOM 684 O O . ILE A 1 89 ? -8.602 -11.765 -2.958 1.00 76.19 89 ILE A O 1
ATOM 688 N N . PRO A 1 90 ? -10.179 -10.256 -2.409 1.00 73.25 90 PRO A N 1
ATOM 689 C CA . PRO A 1 90 ? -10.139 -9.583 -3.704 1.00 73.25 90 PRO A CA 1
ATOM 690 C C . PRO A 1 90 ? -8.786 -8.909 -3.958 1.00 73.25 90 PRO A C 1
ATOM 692 O O . PRO A 1 90 ? -8.350 -8.872 -5.101 1.00 73.25 90 PRO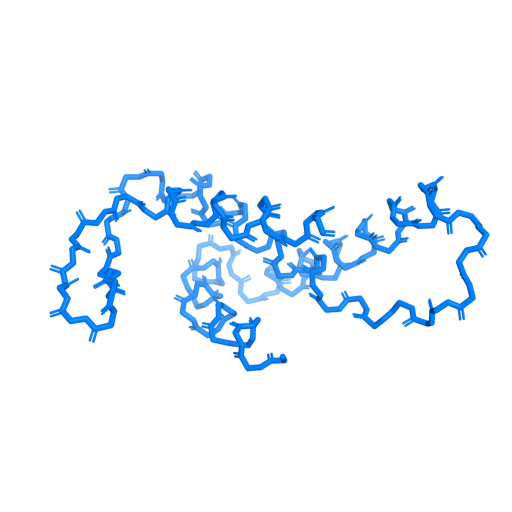 A O 1
ATOM 695 N N . LEU A 1 91 ? -8.109 -8.409 -2.917 1.00 75.19 91 LEU A N 1
ATOM 696 C CA . LEU A 1 91 ? -6.817 -7.733 -3.050 1.00 75.19 91 LEU A CA 1
ATOM 697 C C . LEU A 1 91 ? -5.690 -8.708 -3.412 1.00 75.19 91 LEU A C 1
ATOM 699 O O . LEU A 1 91 ? -4.926 -8.420 -4.327 1.00 75.19 91 LEU A O 1
ATOM 703 N N . ILE A 1 92 ? -5.629 -9.889 -2.788 1.00 74.81 92 ILE A N 1
ATOM 704 C CA . ILE A 1 92 ? -4.667 -10.937 -3.170 1.00 74.81 92 ILE A CA 1
ATOM 705 C C . ILE A 1 92 ? -4.958 -11.460 -4.579 1.00 74.81 92 ILE A C 1
ATOM 707 O O . ILE A 1 92 ? -4.030 -11.605 -5.369 1.00 74.81 92 ILE A O 1
ATOM 711 N N . LEU A 1 93 ? -6.230 -11.702 -4.920 1.00 76.00 93 LEU A N 1
ATOM 712 C CA . LEU A 1 93 ? -6.624 -12.096 -6.279 1.00 76.00 93 LEU A CA 1
ATOM 713 C C . LEU A 1 93 ? -6.215 -11.047 -7.317 1.00 76.00 93 LEU A C 1
ATOM 715 O O . LEU A 1 93 ? -5.723 -11.395 -8.387 1.00 76.00 93 LEU A O 1
ATOM 719 N N . TRP A 1 94 ? -6.395 -9.769 -6.994 1.00 74.69 94 TRP A N 1
ATOM 720 C CA . TRP A 1 94 ? -6.019 -8.667 -7.867 1.00 74.69 94 TRP A CA 1
ATOM 721 C C . TRP A 1 94 ? -4.501 -8.565 -8.050 1.00 74.69 94 TRP A C 1
ATOM 723 O O . TRP A 1 94 ? -4.046 -8.432 -9.181 1.00 74.69 94 TRP A O 1
ATOM 733 N N . VAL A 1 95 ? -3.713 -8.695 -6.976 1.00 70.62 95 VAL A N 1
ATOM 734 C CA . VAL A 1 95 ? -2.242 -8.733 -7.066 1.00 70.62 95 VAL A CA 1
ATOM 735 C C . VAL A 1 95 ? -1.773 -9.948 -7.867 1.00 70.62 95 VAL A C 1
ATOM 737 O O . VAL A 1 95 ? -0.916 -9.801 -8.730 1.00 70.62 95 VAL A O 1
ATOM 740 N N . ALA A 1 96 ? -2.361 -11.127 -7.652 1.00 71.31 96 ALA A N 1
ATOM 741 C CA . ALA A 1 96 ? -2.037 -12.325 -8.426 1.00 71.31 96 ALA A CA 1
ATOM 742 C C . ALA A 1 96 ? -2.304 -12.131 -9.929 1.00 71.31 96 ALA A C 1
ATOM 744 O O . ALA A 1 96 ? -1.526 -12.598 -10.754 1.00 71.31 96 ALA A O 1
ATOM 745 N N . PHE A 1 97 ? -3.354 -11.385 -10.283 1.00 69.44 97 PHE A N 1
ATOM 746 C CA . PHE A 1 97 ? -3.659 -11.026 -11.668 1.00 69.44 97 PHE A CA 1
ATOM 747 C C . PHE A 1 9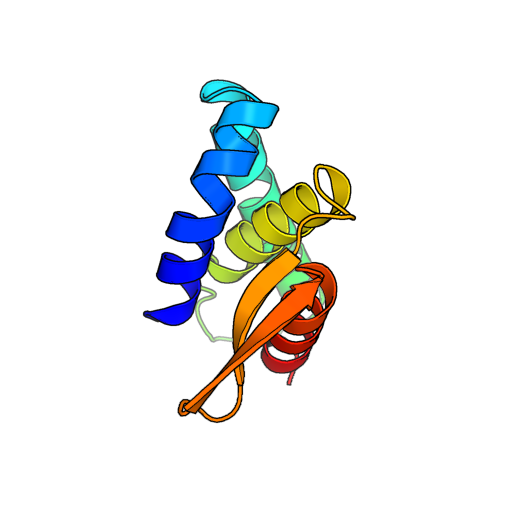7 ? -2.668 -10.016 -12.277 1.00 69.44 97 PHE A C 1
ATOM 749 O O . PHE A 1 97 ? -2.578 -9.929 -13.491 1.00 69.44 97 PHE A O 1
ATOM 756 N N . GLN A 1 98 ? -1.929 -9.243 -11.472 1.00 62.31 98 GLN A N 1
ATOM 757 C CA . GLN A 1 98 ? -0.896 -8.310 -11.961 1.00 62.31 98 GLN A CA 1
ATOM 758 C C . GLN A 1 98 ? 0.446 -9.000 -12.261 1.00 62.31 98 GLN A C 1
ATOM 760 O O . GLN A 1 98 ? 1.304 -8.396 -12.898 1.00 62.31 98 GLN A O 1
ATOM 765 N N . VAL A 1 99 ? 0.656 -10.221 -11.755 1.00 60.31 99 VAL A N 1
ATOM 766 C CA . VAL A 1 99 ? 1.910 -10.984 -11.916 1.00 60.31 99 VAL A CA 1
ATOM 767 C C . VAL A 1 99 ? 1.898 -11.855 -13.184 1.00 60.31 99 VAL A C 1
ATOM 769 O O . VAL A 1 99 ? 2.957 -12.312 -13.611 1.00 60.31 99 VAL A O 1
ATOM 772 N N . VAL A 1 100 ? 0.722 -12.075 -13.782 1.00 50.94 100 VAL A N 1
ATOM 773 C CA . VAL A 1 100 ? 0.509 -12.853 -15.018 1.00 50.94 100 VAL A CA 1
ATOM 774 C C . VAL A 1 100 ? 0.379 -11.914 -16.208 1.00 50.94 100 VAL A C 1
ATOM 776 O O . VAL A 1 100 ? 1.094 -12.147 -17.205 1.00 50.94 100 VAL A O 1
#

Foldseek 3Di:
DVVLVVLCVVQVVVLCVVLPVVRSVVQLVVQLVVQVVVCCVPCVPDPDPCPRSNSSSLSSLVSSCVVCVPQFDFDCPPVNDTDRHGSCPVSVVVVVVVVD

Secondary structure (DSSP, 8-state):
-HHHHHHHHHHHHHHHHHH-HHHHHHHHHHHHHHHHHHHHHH-TT--S---THHHHHHHHHHHHHHH-TTPEEEEEETTTEEEEEETHHHHHHHHHHH--